Protein AF-A0A838HS38-F1 (afdb_monomer)

Sequence (88 aa):
MVDIKKWTVDVTLEETEDWTVAMATLRMGDAECTARGEAHRSPADPNVPRIGEELAAARALGELSGKLVQEAAMILEDALGRHVELAR

Solvent-accessible surface area (backbone atoms only — not comparable to full-atom values): 5165 Å² total; per-residue (Å²): 138,86,87,87,84,87,76,58,68,51,75,49,78,50,77,59,96,52,37,17,38,15,42,28,36,37,52,61,85,94,44,74,50,74,21,67,15,65,24,72,62,56,92,90,53,80,92,53,67,68,59,28,48,55,46,2,42,50,40,2,47,54,46,35,54,52,50,52,52,51,52,53,28,52,57,50,20,68,75,66,77,47,91,64,89,73,87,132

Structure (mmCIF, N/CA/C/O backbone):
data_AF-A0A838HS38-F1
#
_entry.id   AF-A0A838HS38-F1
#
loop_
_atom_site.group_PDB
_atom_site.id
_atom_site.type_symbol
_atom_site.label_atom_id
_atom_site.label_alt_id
_atom_site.label_comp_id
_atom_site.label_asym_id
_atom_site.label_entity_id
_atom_site.label_seq_id
_atom_site.pdbx_PDB_ins_code
_atom_site.Cartn_x
_atom_site.Cartn_y
_atom_site.Cartn_z
_atom_site.occupancy
_atom_site.B_iso_or_equiv
_atom_site.auth_seq_id
_atom_site.auth_comp_id
_atom_site.auth_asym_id
_atom_site.auth_atom_id
_atom_site.pdbx_PDB_model_num
ATOM 1 N N . MET A 1 1 ? -23.553 18.967 13.444 1.00 77.06 1 MET A N 1
ATOM 2 C CA . MET A 1 1 ? -22.214 19.393 12.979 1.00 77.06 1 MET A CA 1
ATOM 3 C C . MET A 1 1 ? -21.580 18.221 12.260 1.00 77.06 1 MET A C 1
ATOM 5 O O . MET A 1 1 ? -21.751 17.105 12.729 1.00 77.06 1 MET A O 1
ATOM 9 N N . VAL A 1 2 ? -20.919 18.462 11.130 1.00 90.56 2 VAL A N 1
ATOM 10 C CA . VAL A 1 2 ? -20.145 17.446 10.401 1.00 90.56 2 VAL A CA 1
ATOM 11 C C . VAL A 1 2 ? -18.676 17.690 10.724 1.00 90.56 2 VAL A C 1
ATOM 13 O O . VAL A 1 2 ? -18.219 18.823 10.594 1.00 90.56 2 VAL A O 1
ATOM 16 N N . ASP A 1 3 ? -17.971 16.656 11.175 1.00 93.69 3 ASP A N 1
ATOM 17 C CA . ASP A 1 3 ? -16.515 16.673 11.334 1.00 93.69 3 ASP A CA 1
ATOM 18 C C . ASP A 1 3 ? -15.874 16.130 10.051 1.00 93.69 3 ASP A C 1
ATOM 20 O O . ASP A 1 3 ? -16.286 15.080 9.554 1.00 93.69 3 ASP A O 1
ATOM 24 N N . ILE A 1 4 ? -14.908 16.857 9.486 1.00 92.88 4 ILE A N 1
ATOM 25 C CA . ILE A 1 4 ? -14.207 16.455 8.260 1.00 92.88 4 ILE A CA 1
ATOM 26 C C . ILE A 1 4 ? -12.802 16.015 8.645 1.00 92.88 4 ILE A C 1
ATOM 28 O O . ILE A 1 4 ? -11.987 16.822 9.088 1.00 92.88 4 ILE A O 1
ATOM 32 N N . LYS A 1 5 ? -12.495 14.741 8.394 1.00 91.56 5 LYS A N 1
ATOM 33 C CA . LYS A 1 5 ? -11.144 14.192 8.526 1.00 91.56 5 LYS A CA 1
ATOM 34 C C . LYS A 1 5 ? -10.528 14.008 7.148 1.00 91.56 5 LYS A C 1
ATOM 36 O O . LYS A 1 5 ? -11.177 13.505 6.234 1.00 91.56 5 LYS A O 1
ATOM 41 N N . LYS A 1 6 ? -9.267 14.415 7.008 1.00 91.50 6 LYS A N 1
ATOM 42 C CA . LYS A 1 6 ? -8.471 14.212 5.797 1.00 91.50 6 LYS 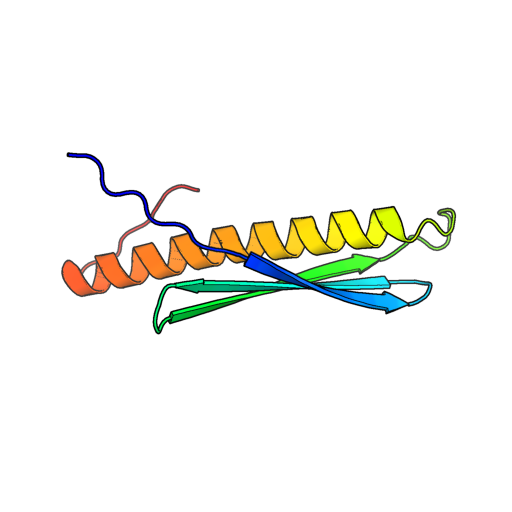A CA 1
ATOM 43 C C . LYS A 1 6 ? -7.363 13.214 6.094 1.00 91.50 6 LYS A C 1
ATOM 45 O O . LYS A 1 6 ? -6.587 13.437 7.019 1.00 91.50 6 LYS A O 1
ATOM 50 N N . TRP A 1 7 ? -7.262 12.181 5.269 1.00 93.12 7 TRP A N 1
ATOM 51 C CA . TRP A 1 7 ? -6.108 11.289 5.220 1.00 93.12 7 TRP A CA 1
ATOM 52 C C . TRP A 1 7 ? -5.437 11.376 3.849 1.00 93.12 7 TRP A C 1
ATOM 54 O O . TRP A 1 7 ? -6.078 11.746 2.863 1.00 93.12 7 TRP A O 1
ATOM 64 N N . THR A 1 8 ? -4.147 11.054 3.802 1.00 94.56 8 THR A N 1
ATOM 65 C CA . THR A 1 8 ? -3.338 11.057 2.579 1.00 94.56 8 THR A CA 1
ATOM 66 C C . THR A 1 8 ? -2.681 9.693 2.429 1.00 94.56 8 THR A C 1
ATOM 68 O O . THR A 1 8 ? -2.163 9.153 3.407 1.00 94.56 8 THR A O 1
ATOM 71 N N . VAL A 1 9 ? -2.701 9.159 1.209 1.00 97.75 9 VAL A N 1
ATOM 72 C CA . VAL A 1 9 ? -1.892 8.000 0.828 1.00 97.75 9 VAL A CA 1
ATOM 73 C C . VAL A 1 9 ? -0.666 8.514 0.086 1.00 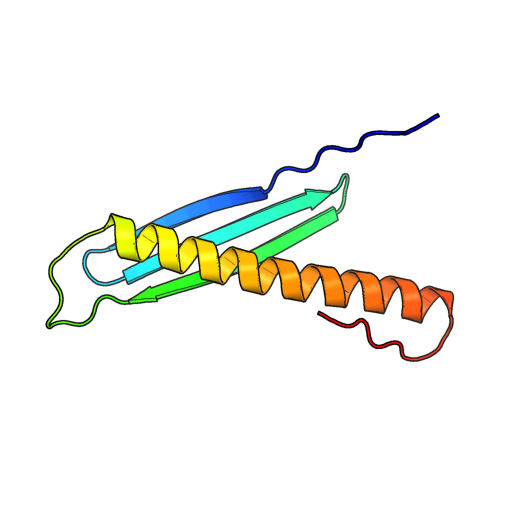97.75 9 VAL A C 1
ATOM 75 O O . VAL A 1 9 ? -0.812 9.172 -0.944 1.00 97.75 9 VAL A O 1
ATOM 78 N N . ASP A 1 10 ? 0.520 8.216 0.602 1.00 98.06 10 ASP A N 1
ATOM 79 C CA . ASP A 1 10 ? 1.777 8.422 -0.111 1.00 98.06 10 ASP A CA 1
ATOM 80 C C . ASP A 1 10 ? 2.025 7.213 -1.018 1.00 98.06 10 ASP A C 1
ATOM 82 O O . ASP A 1 10 ? 1.968 6.075 -0.553 1.00 98.06 10 ASP A O 1
ATOM 86 N N . VAL A 1 11 ? 2.288 7.448 -2.306 1.00 98.25 11 VAL A N 1
ATOM 87 C CA . VAL A 1 11 ? 2.648 6.387 -3.258 1.00 98.25 11 VAL A CA 1
ATOM 88 C C . VAL A 1 11 ? 4.070 6.619 -3.747 1.00 98.25 11 VAL A C 1
ATOM 90 O O . VAL A 1 11 ? 4.346 7.638 -4.378 1.00 98.25 11 VAL A O 1
ATOM 93 N N . THR A 1 12 ? 4.969 5.680 -3.462 1.00 98.25 12 THR A N 1
ATOM 94 C CA . THR A 1 12 ? 6.333 5.671 -4.005 1.00 98.25 12 THR A CA 1
ATOM 95 C C . THR A 1 12 ? 6.451 4.626 -5.104 1.00 98.25 12 THR A C 1
ATOM 97 O O . THR A 1 12 ? 5.785 3.592 -5.054 1.00 98.25 12 THR A O 1
ATOM 100 N N . LEU A 1 13 ? 7.283 4.911 -6.104 1.00 97.75 13 LEU A N 1
ATOM 101 C CA . LEU A 1 13 ? 7.500 4.053 -7.264 1.00 97.75 13 LEU A CA 1
ATOM 102 C C . LEU A 1 13 ? 8.985 3.705 -7.379 1.00 97.75 13 LEU A C 1
ATOM 104 O O . LEU A 1 13 ? 9.844 4.577 -7.251 1.00 97.75 13 LEU A O 1
ATOM 108 N N . GLU A 1 14 ? 9.262 2.433 -7.633 1.00 97.06 14 GLU A N 1
ATOM 109 C CA . GLU A 1 14 ? 10.563 1.911 -8.039 1.00 97.06 14 GLU A CA 1
ATOM 110 C C . GLU A 1 14 ? 10.393 1.290 -9.427 1.00 97.06 14 GLU A C 1
ATOM 112 O O . GLU A 1 14 ? 9.545 0.417 -9.614 1.00 97.06 14 GLU A O 1
ATOM 117 N N . GLU A 1 15 ? 11.153 1.765 -10.411 1.00 93.00 15 GLU A N 1
ATOM 118 C CA . GLU A 1 15 ? 10.986 1.376 -11.812 1.00 93.00 15 GLU A CA 1
ATOM 119 C C . GLU A 1 15 ? 12.299 0.889 -12.432 1.00 93.00 15 GLU A C 1
ATOM 121 O O . GLU A 1 15 ? 13.382 1.419 -12.174 1.00 93.00 15 GLU A O 1
ATOM 126 N N . THR A 1 16 ? 12.165 -0.110 -13.303 1.00 89.62 16 THR A N 1
ATOM 127 C CA . THR A 1 16 ? 13.170 -0.544 -14.274 1.00 89.62 16 THR A CA 1
ATOM 128 C C . THR A 1 16 ? 12.544 -0.596 -15.671 1.00 89.62 16 THR A C 1
ATOM 130 O O . THR A 1 16 ? 11.353 -0.354 -15.835 1.00 89.62 16 THR A O 1
ATOM 133 N N . GLU A 1 17 ? 13.313 -0.974 -16.695 1.00 84.69 17 GLU A N 1
ATOM 134 C CA . GLU A 1 17 ? 12.760 -1.126 -18.047 1.00 84.69 17 GLU A CA 1
ATOM 135 C C . GLU A 1 17 ? 11.667 -2.204 -18.155 1.00 84.69 17 GLU A C 1
ATOM 137 O O . GLU A 1 17 ? 10.838 -2.117 -19.056 1.00 84.69 17 GLU A O 1
ATOM 142 N N . ASP A 1 18 ? 11.651 -3.209 -17.275 1.00 89.50 18 ASP A N 1
ATOM 143 C CA . ASP A 1 18 ? 10.752 -4.366 -17.395 1.00 89.50 18 ASP A CA 1
ATOM 144 C C . ASP A 1 18 ? 9.636 -4.392 -16.348 1.00 89.50 18 ASP A C 1
ATOM 146 O O . ASP A 1 18 ? 8.610 -5.048 -16.552 1.00 89.50 18 ASP A O 1
ATOM 150 N N . TRP A 1 19 ? 9.812 -3.687 -15.232 1.00 94.81 19 TRP A N 1
ATOM 151 C CA . TRP A 1 19 ? 8.857 -3.718 -14.132 1.00 94.81 19 TRP A CA 1
ATOM 152 C C . TRP A 1 19 ? 8.795 -2.412 -13.350 1.00 94.81 19 TRP A C 1
ATOM 154 O O . TRP A 1 19 ? 9.767 -1.665 -13.252 1.00 94.81 19 TRP A O 1
ATOM 164 N N . THR A 1 20 ? 7.644 -2.205 -12.717 1.00 97.44 20 THR A N 1
ATOM 165 C CA . THR A 1 20 ? 7.386 -1.119 -11.773 1.00 97.44 20 THR A CA 1
ATOM 166 C C . THR 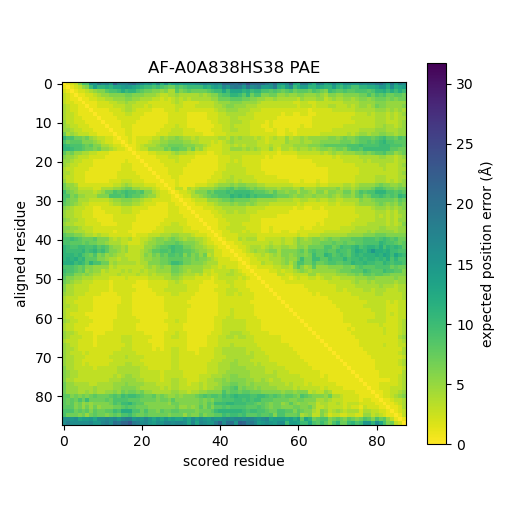A 1 20 ? 6.808 -1.693 -10.485 1.00 97.44 20 THR A C 1
ATOM 168 O O . THR A 1 20 ? 5.867 -2.488 -10.519 1.00 97.44 20 THR A O 1
ATOM 171 N N . VAL A 1 21 ? 7.339 -1.278 -9.339 1.00 98.31 21 VAL A N 1
ATOM 172 C CA . VAL A 1 21 ? 6.803 -1.565 -8.006 1.00 98.31 21 VAL A CA 1
ATOM 173 C C . VAL A 1 21 ? 6.284 -0.267 -7.404 1.00 98.31 21 VAL A C 1
ATOM 175 O O . VAL A 1 21 ? 6.966 0.751 -7.433 1.00 98.31 21 VAL A O 1
ATOM 178 N N . ALA A 1 22 ? 5.085 -0.311 -6.833 1.00 98.62 22 ALA A N 1
ATOM 179 C CA . ALA A 1 22 ? 4.494 0.785 -6.085 1.00 98.62 22 ALA A CA 1
ATOM 180 C C . ALA A 1 22 ? 4.311 0.399 -4.615 1.00 98.62 22 ALA A C 1
ATOM 182 O O . ALA A 1 22 ? 3.852 -0.707 -4.313 1.00 98.62 22 ALA A O 1
ATOM 183 N N . MET A 1 23 ? 4.613 1.324 -3.708 1.00 98.69 23 MET A N 1
ATOM 184 C CA . MET A 1 23 ? 4.280 1.219 -2.289 1.00 98.69 23 MET A CA 1
ATOM 185 C C . MET A 1 23 ? 3.275 2.310 -1.931 1.00 98.69 23 MET A C 1
ATOM 187 O O . MET A 1 23 ? 3.576 3.487 -2.094 1.00 98.69 23 MET A O 1
ATOM 191 N N . ALA A 1 24 ? 2.089 1.925 -1.466 1.00 98.69 24 ALA A N 1
ATOM 192 C CA . ALA A 1 24 ? 1.041 2.831 -1.015 1.00 98.69 24 ALA A CA 1
ATOM 193 C C . ALA A 1 24 ? 0.969 2.811 0.515 1.00 98.69 24 ALA A C 1
ATOM 195 O O . ALA A 1 24 ? 0.661 1.773 1.100 1.00 98.69 24 ALA A O 1
ATOM 196 N N . THR A 1 25 ? 1.224 3.952 1.148 1.00 98.25 25 THR A N 1
ATOM 197 C CA . THR A 1 25 ? 1.263 4.112 2.606 1.00 98.25 25 THR A CA 1
ATOM 198 C C . THR A 1 25 ? 0.227 5.135 3.055 1.00 98.25 25 THR A C 1
ATOM 200 O O . THR A 1 25 ? 0.307 6.312 2.710 1.00 98.25 25 THR A O 1
ATOM 203 N N . LEU A 1 26 ? -0.751 4.695 3.843 1.00 97.94 26 LEU A N 1
ATOM 204 C CA . LEU A 1 26 ? -1.750 5.538 4.493 1.00 97.94 26 LEU A CA 1
ATOM 205 C C . LEU A 1 26 ? -1.357 5.781 5.950 1.00 97.94 26 LEU A C 1
ATOM 207 O O . LEU A 1 26 ? -1.177 4.828 6.706 1.00 97.94 26 LEU A O 1
ATOM 211 N N . ARG A 1 27 ? -1.316 7.050 6.365 1.00 94.00 27 ARG A N 1
ATOM 212 C CA . ARG A 1 27 ? -1.132 7.435 7.774 1.00 94.00 27 ARG A CA 1
ATOM 213 C C . ARG A 1 27 ? -2.444 7.930 8.382 1.00 94.00 27 ARG A C 1
ATOM 215 O O . ARG A 1 27 ? -3.078 8.838 7.843 1.00 94.00 27 ARG A O 1
ATOM 222 N N . MET A 1 28 ? -2.834 7.345 9.514 1.00 90.50 28 MET A N 1
ATOM 223 C CA . MET A 1 28 ? -4.075 7.604 10.253 1.00 90.50 28 MET A CA 1
ATOM 224 C C . MET A 1 28 ? -3.754 7.939 11.718 1.00 90.50 28 MET A C 1
ATOM 226 O O . MET A 1 28 ? -3.966 7.132 12.621 1.00 90.50 28 MET A O 1
ATOM 230 N N . GLY A 1 29 ? -3.223 9.138 11.970 1.00 86.31 29 GLY A N 1
ATOM 231 C CA . GLY A 1 29 ? -2.720 9.492 13.303 1.00 86.31 29 GLY A CA 1
ATOM 232 C C . GLY A 1 29 ? -1.478 8.667 13.641 1.00 86.31 29 GLY A C 1
ATOM 233 O O . GLY A 1 29 ? -0.502 8.734 12.900 1.00 86.31 29 GLY A O 1
ATOM 234 N N . ASP A 1 30 ? -1.543 7.877 14.716 1.00 86.06 30 ASP A N 1
ATOM 235 C CA . ASP A 1 30 ? -0.450 6.992 15.155 1.00 86.06 30 ASP A CA 1
ATOM 236 C C . ASP A 1 30 ? -0.441 5.626 14.440 1.00 86.06 30 ASP A C 1
ATOM 238 O O . ASP A 1 30 ? 0.469 4.825 14.647 1.00 86.06 30 ASP A O 1
ATOM 242 N N . ALA A 1 31 ? -1.446 5.344 13.603 1.00 87.81 31 ALA A N 1
ATOM 243 C CA . ALA A 1 31 ? -1.510 4.129 12.798 1.00 87.81 31 ALA A CA 1
ATOM 244 C C . ALA A 1 31 ? -0.978 4.366 11.375 1.00 87.81 31 ALA A C 1
ATOM 246 O O . ALA A 1 31 ? -1.207 5.418 10.771 1.00 87.81 31 ALA A O 1
ATOM 247 N N . GLU A 1 32 ? -0.318 3.355 10.813 1.00 93.31 32 GLU A N 1
ATOM 248 C CA . GLU A 1 32 ? 0.146 3.333 9.425 1.00 93.31 32 GLU A CA 1
ATOM 249 C C . GLU A 1 32 ? -0.255 2.007 8.772 1.00 93.31 32 GLU A C 1
ATOM 251 O O . GLU A 1 32 ? -0.040 0.941 9.347 1.00 93.31 32 GLU A O 1
ATOM 256 N N . CYS A 1 33 ? -0.813 2.073 7.563 1.00 96.56 33 CYS A N 1
ATOM 257 C CA . CYS A 1 33 ? -1.115 0.900 6.751 1.00 96.56 33 CYS A CA 1
ATOM 258 C C . CYS A 1 33 ? -0.403 1.023 5.405 1.00 96.56 33 CYS A C 1
ATOM 260 O O . CYS A 1 33 ? -0.540 2.031 4.710 1.00 96.56 33 CYS A O 1
ATOM 262 N N . THR A 1 34 ? 0.357 -0.007 5.036 1.00 97.75 34 THR A N 1
ATOM 263 C CA . THR A 1 34 ? 1.186 -0.008 3.827 1.00 97.75 34 THR A CA 1
ATOM 264 C C . THR A 1 34 ? 0.892 -1.229 2.960 1.00 97.75 34 THR A C 1
ATOM 266 O O . THR A 1 34 ? 0.746 -2.351 3.458 1.00 97.75 34 THR A O 1
ATOM 269 N N . ALA A 1 35 ? 0.826 -1.031 1.646 1.00 98.56 35 ALA A N 1
ATOM 270 C CA . ALA A 1 35 ? 0.575 -2.077 0.663 1.00 98.56 35 ALA A CA 1
ATOM 271 C C . ALA A 1 35 ? 1.466 -1.936 -0.574 1.00 98.56 35 ALA A C 1
ATOM 273 O O . ALA A 1 35 ? 1.810 -0.832 -0.985 1.00 98.56 35 ALA A O 1
ATOM 274 N N . ARG A 1 36 ? 1.804 -3.076 -1.183 1.00 98.50 36 ARG A N 1
ATOM 275 C CA . ARG A 1 36 ? 2.666 -3.164 -2.365 1.00 98.50 36 ARG A CA 1
ATOM 276 C C . ARG A 1 36 ? 1.850 -3.564 -3.589 1.00 98.50 36 ARG A C 1
ATOM 278 O O . ARG A 1 36 ? 0.995 -4.440 -3.503 1.00 98.50 36 ARG A O 1
ATOM 285 N N . GLY A 1 37 ? 2.164 -2.968 -4.730 1.00 98.38 37 GLY A N 1
ATOM 286 C CA . GLY A 1 37 ? 1.681 -3.366 -6.047 1.0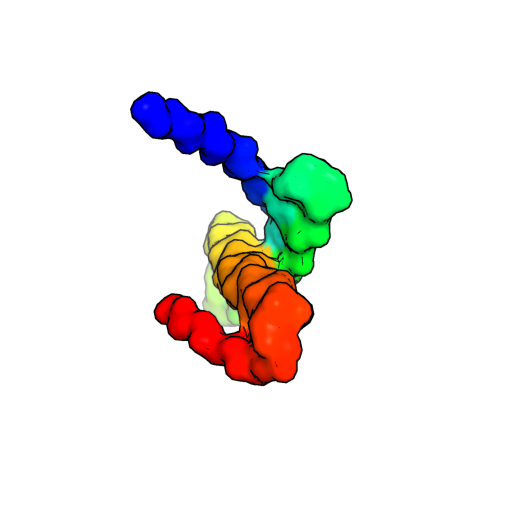0 98.38 37 GLY A CA 1
ATOM 287 C C . GLY A 1 37 ? 2.841 -3.476 -7.025 1.00 98.38 37 GLY A C 1
ATOM 288 O O . GLY A 1 37 ? 3.873 -2.839 -6.846 1.00 98.38 37 GLY A O 1
ATOM 289 N N . GLU A 1 38 ? 2.690 -4.307 -8.047 1.00 98.00 38 GLU A N 1
ATOM 290 C CA . GLU A 1 38 ? 3.749 -4.562 -9.023 1.00 98.00 38 GLU A CA 1
ATOM 291 C C . GLU A 1 38 ? 3.144 -4.717 -10.411 1.00 98.00 38 GLU A C 1
ATOM 293 O O . GLU A 1 38 ? 2.055 -5.278 -10.551 1.00 98.00 38 GLU A O 1
ATOM 298 N N . ALA A 1 39 ? 3.832 -4.220 -11.431 1.00 97.06 39 ALA A N 1
ATOM 299 C CA . ALA A 1 39 ? 3.474 -4.344 -12.833 1.00 97.06 39 ALA A CA 1
ATOM 300 C C . ALA A 1 39 ? 4.698 -4.793 -13.633 1.00 97.06 39 ALA A C 1
ATOM 302 O O . ALA A 1 39 ? 5.794 -4.288 -13.423 1.00 97.06 39 ALA A O 1
ATOM 303 N N . HIS A 1 40 ? 4.490 -5.743 -14.543 1.00 94.69 40 HIS A N 1
ATOM 304 C CA . HIS A 1 40 ? 5.510 -6.245 -15.462 1.00 94.69 40 HIS A CA 1
ATOM 305 C C . HIS A 1 40 ? 5.076 -5.932 -16.881 1.00 94.69 40 HIS A C 1
ATOM 307 O O . HIS A 1 40 ? 3.922 -6.189 -17.242 1.00 94.69 40 HIS A O 1
ATOM 313 N N . ARG A 1 41 ? 5.998 -5.406 -17.679 1.00 92.12 41 ARG A N 1
ATOM 314 C CA . ARG A 1 41 ? 5.804 -5.217 -19.112 1.00 92.12 41 ARG A CA 1
ATOM 315 C C . ARG A 1 41 ? 5.954 -6.567 -19.814 1.00 92.12 41 ARG A C 1
ATOM 317 O O . ARG A 1 41 ? 6.907 -7.301 -19.558 1.00 92.12 41 ARG A O 1
ATOM 324 N N . SER A 1 42 ? 5.046 -6.900 -20.731 1.00 86.38 42 SER A N 1
ATOM 325 C CA . SER A 1 42 ? 5.271 -8.045 -21.618 1.00 86.38 42 SER A CA 1
ATOM 326 C C . SER A 1 42 ? 6.453 -7.748 -22.548 1.00 86.38 42 SER A C 1
ATOM 328 O O . SER A 1 42 ? 6.529 -6.640 -23.076 1.00 86.38 42 SER A O 1
ATOM 330 N N . PRO A 1 43 ? 7.339 -8.712 -22.853 1.00 86.00 43 PRO A N 1
ATOM 331 C CA . PRO A 1 43 ? 8.428 -8.492 -23.809 1.00 86.00 43 PRO A CA 1
ATOM 332 C C . PRO A 1 43 ? 7.966 -8.060 -25.211 1.00 86.00 43 PRO A C 1
ATOM 334 O O . PRO A 1 43 ? 8.754 -7.510 -25.975 1.00 86.00 43 PRO A O 1
ATOM 337 N N . ALA A 1 44 ? 6.706 -8.337 -25.566 1.00 91.50 44 ALA A N 1
ATOM 338 C CA . ALA A 1 44 ? 6.107 -7.940 -26.840 1.00 91.50 44 ALA A CA 1
ATOM 339 C C . ALA A 1 44 ? 5.501 -6.521 -26.828 1.00 91.50 44 ALA A C 1
ATOM 341 O O . ALA A 1 44 ? 5.154 -6.008 -27.892 1.00 91.50 44 ALA A O 1
ATOM 342 N N . ASP A 1 45 ? 5.358 -5.902 -25.653 1.00 88.69 45 ASP A N 1
ATOM 343 C CA . ASP A 1 45 ? 4.730 -4.591 -25.503 1.00 88.69 45 ASP A CA 1
ATOM 344 C C . ASP A 1 45 ? 5.755 -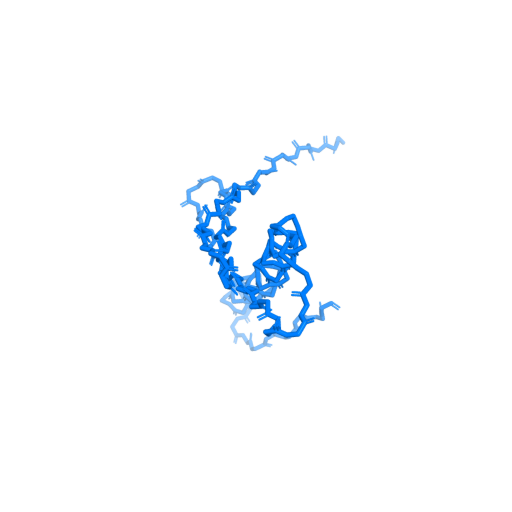3.459 -25.684 1.00 88.69 45 ASP A C 1
ATOM 346 O O . ASP A 1 45 ? 6.931 -3.609 -25.336 1.00 88.69 45 ASP A O 1
ATOM 350 N N . PRO A 1 46 ? 5.334 -2.289 -26.197 1.00 86.62 46 PRO A N 1
ATOM 351 C CA . PRO A 1 46 ? 6.203 -1.122 -26.249 1.00 86.62 46 PRO A CA 1
ATOM 352 C C . PRO A 1 46 ? 6.618 -0.672 -24.841 1.00 86.62 46 PRO A C 1
ATOM 354 O O . PRO A 1 46 ? 5.851 -0.772 -23.882 1.00 86.62 46 PRO A O 1
ATOM 357 N N . ASN A 1 47 ? 7.824 -0.107 -24.729 1.00 86.12 47 ASN A N 1
ATOM 358 C CA . ASN A 1 47 ? 8.297 0.485 -23.481 1.00 86.12 47 ASN A CA 1
ATOM 359 C C . ASN A 1 47 ? 7.548 1.795 -23.182 1.00 86.12 47 ASN A C 1
ATOM 361 O O . ASN A 1 47 ? 7.932 2.860 -23.667 1.00 86.12 47 ASN A O 1
ATOM 365 N N . VAL A 1 48 ? 6.462 1.705 -22.410 1.00 89.00 48 VAL A N 1
ATOM 366 C CA . VAL A 1 48 ? 5.665 2.853 -21.956 1.00 89.00 48 VAL A CA 1
ATOM 367 C C . VAL A 1 48 ? 5.632 2.868 -20.419 1.00 89.00 48 VAL A C 1
ATOM 369 O O . VAL A 1 48 ? 4.685 2.330 -19.838 1.00 89.00 48 VAL A O 1
ATOM 372 N N . PRO A 1 49 ? 6.630 3.502 -19.768 1.00 85.19 49 PRO A N 1
ATOM 373 C CA . PRO A 1 49 ? 6.775 3.598 -18.306 1.00 85.19 49 PRO A CA 1
ATOM 374 C C . PRO A 1 49 ? 5.472 3.856 -17.547 1.00 85.19 49 PRO A C 1
ATOM 376 O O . PRO A 1 49 ? 5.055 3.089 -16.681 1.00 85.19 49 PRO A O 1
ATOM 379 N N . ARG A 1 50 ? 4.733 4.877 -17.993 1.00 90.81 50 ARG A N 1
ATOM 380 C CA . ARG A 1 50 ? 3.495 5.343 -17.363 1.00 90.81 50 ARG A CA 1
ATOM 381 C C . ARG A 1 50 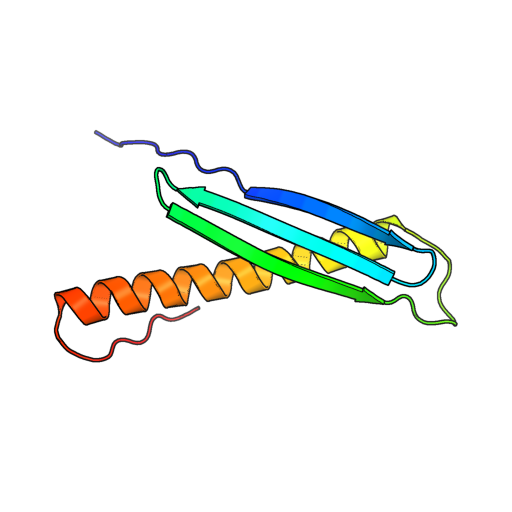? 2.431 4.252 -17.165 1.00 90.81 50 ARG A C 1
ATOM 383 O O . ARG A 1 50 ? 1.665 4.320 -16.210 1.00 90.81 50 ARG A O 1
ATOM 390 N N . ILE A 1 51 ? 2.369 3.242 -18.039 1.00 92.38 51 ILE A N 1
ATOM 391 C CA . ILE A 1 51 ? 1.415 2.130 -17.883 1.00 92.38 51 ILE A CA 1
ATOM 392 C C . ILE A 1 51 ? 1.794 1.263 -16.675 1.00 92.38 51 ILE A C 1
ATOM 394 O O . ILE A 1 51 ? 0.918 0.871 -15.902 1.00 92.38 51 ILE A O 1
ATOM 398 N N . GLY A 1 52 ? 3.088 0.976 -16.504 1.00 94.88 52 GLY A N 1
ATOM 399 C CA . GLY A 1 52 ? 3.610 0.230 -15.361 1.00 94.88 52 GLY A CA 1
ATOM 400 C C . GLY A 1 52 ? 3.368 0.972 -14.049 1.00 94.88 52 GLY A C 1
ATOM 401 O O . GLY A 1 52 ? 2.853 0.378 -13.103 1.00 94.88 52 GLY A O 1
ATOM 402 N N . GLU A 1 53 ? 3.634 2.279 -14.028 1.00 95.56 53 GLU A N 1
ATOM 403 C CA . GLU A 1 53 ? 3.385 3.164 -12.882 1.00 95.56 53 GLU A CA 1
ATOM 404 C C . GLU A 1 53 ? 1.916 3.153 -12.444 1.00 95.56 53 GLU A C 1
ATOM 406 O O . GLU A 1 53 ? 1.608 2.833 -11.292 1.00 95.56 53 GLU A O 1
ATOM 411 N N . GLU A 1 54 ? 0.997 3.464 -13.364 1.00 97.31 54 GLU A N 1
ATOM 412 C CA . GLU A 1 54 ? -0.437 3.546 -13.073 1.00 97.31 54 GLU A CA 1
ATOM 413 C C . GLU A 1 54 ? -0.985 2.186 -12.613 1.00 97.31 54 GLU A C 1
ATOM 415 O O . GLU A 1 54 ? -1.756 2.115 -11.651 1.00 97.31 54 GLU A O 1
ATOM 420 N N . LEU A 1 55 ? -0.552 1.089 -13.246 1.00 97.19 55 LEU A N 1
ATOM 421 C CA . LEU A 1 55 ? -1.003 -0.255 -12.896 1.00 97.19 55 LEU A CA 1
ATOM 422 C C . LEU A 1 55 ? -0.431 -0.739 -11.557 1.00 97.19 55 LEU A C 1
ATOM 424 O O . LEU A 1 55 ? -1.169 -1.322 -10.757 1.00 97.19 55 LEU A O 1
ATOM 428 N N . ALA A 1 56 ? 0.857 -0.507 -11.292 1.00 98.25 56 ALA A N 1
ATOM 429 C CA . ALA A 1 56 ? 1.480 -0.852 -10.018 1.00 98.25 56 ALA A CA 1
ATOM 430 C C . ALA A 1 56 ? 0.829 -0.063 -8.873 1.00 98.25 56 ALA A C 1
ATOM 432 O O . ALA A 1 56 ? 0.452 -0.659 -7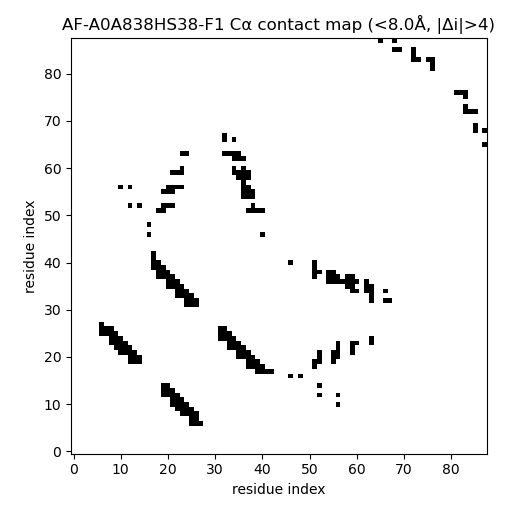.861 1.00 98.25 56 ALA A O 1
ATOM 433 N N . ALA A 1 57 ? 0.601 1.243 -9.059 1.00 98.38 57 ALA A N 1
ATOM 434 C CA . ALA A 1 57 ? -0.096 2.087 -8.092 1.00 98.38 57 ALA A CA 1
ATOM 435 C C . ALA A 1 57 ? -1.538 1.612 -7.853 1.00 98.38 57 ALA A C 1
ATOM 437 O O . ALA A 1 57 ? -1.948 1.457 -6.703 1.00 98.38 57 ALA A O 1
ATOM 438 N N . ALA A 1 58 ? -2.296 1.303 -8.910 1.00 98.44 58 ALA A N 1
ATOM 439 C CA . ALA A 1 58 ? -3.656 0.780 -8.782 1.00 98.44 58 ALA A CA 1
ATOM 440 C C . ALA A 1 58 ? -3.699 -0.538 -7.993 1.00 98.44 58 ALA A C 1
ATOM 442 O O . ALA A 1 58 ? -4.566 -0.724 -7.138 1.00 98.44 58 ALA A O 1
ATOM 443 N N . ARG A 1 59 ? -2.741 -1.441 -8.236 1.00 98.56 59 ARG A N 1
ATOM 444 C CA . ARG A 1 59 ? -2.610 -2.702 -7.490 1.00 98.56 59 ARG A CA 1
ATOM 445 C C . ARG A 1 59 ? -2.272 -2.456 -6.019 1.00 98.56 59 ARG A C 1
ATOM 447 O O . ARG A 1 59 ? -2.918 -3.049 -5.159 1.00 98.56 59 ARG A O 1
ATOM 454 N N . ALA A 1 60 ? -1.340 -1.548 -5.726 1.00 98.75 60 ALA A N 1
ATOM 455 C CA . ALA A 1 60 ? -0.986 -1.183 -4.355 1.00 98.75 60 ALA A CA 1
ATOM 456 C C . ALA A 1 60 ? -2.185 -0.586 -3.600 1.00 98.75 60 ALA A C 1
ATOM 458 O O . ALA A 1 60 ? -2.459 -0.971 -2.467 1.00 98.75 60 ALA A O 1
ATOM 459 N N . LEU A 1 61 ? -2.949 0.302 -4.243 1.00 98.50 61 LEU A N 1
ATOM 460 C CA . LEU A 1 61 ? -4.155 0.903 -3.667 1.00 98.50 61 LEU A CA 1
ATOM 461 C C . LEU A 1 61 ? -5.291 -0.114 -3.485 1.00 98.50 61 LEU A C 1
ATOM 463 O O . LEU A 1 61 ? -6.016 -0.059 -2.493 1.00 98.50 61 LEU A O 1
ATOM 467 N N . GLY A 1 62 ? -5.444 -1.060 -4.415 1.00 98.25 62 GLY A N 1
ATOM 468 C CA . GLY A 1 62 ? -6.416 -2.146 -4.305 1.00 98.25 62 GLY A CA 1
ATOM 469 C C . GLY A 1 62 ? -6.118 -3.083 -3.133 1.00 98.25 62 GLY A C 1
ATOM 470 O O . GLY A 1 62 ? -7.040 -3.483 -2.421 1.00 98.25 62 GLY A O 1
ATOM 471 N N . GLU A 1 63 ? -4.842 -3.392 -2.910 1.00 98.38 63 GLU A N 1
ATOM 472 C CA . GLU A 1 63 ? -4.377 -4.151 -1.747 1.00 98.38 63 GLU A CA 1
ATOM 473 C C . GLU A 1 63 ? -4.555 -3.348 -0.449 1.00 98.38 63 GLU A C 1
ATOM 475 O O . GLU A 1 63 ? -5.105 -3.866 0.520 1.00 98.38 63 GLU A O 1
ATOM 480 N N . LEU A 1 64 ? -4.189 -2.059 -0.443 1.00 98.12 64 LEU A N 1
ATOM 481 C CA . LEU A 1 64 ? -4.395 -1.162 0.700 1.00 98.12 64 LEU A CA 1
ATOM 482 C C . LEU A 1 64 ? -5.870 -1.102 1.110 1.00 98.12 64 LEU A C 1
ATOM 484 O O . LEU A 1 64 ? -6.192 -1.216 2.288 1.00 98.12 64 LEU A O 1
ATOM 488 N N . SER A 1 65 ? -6.776 -0.985 0.137 1.00 96.94 65 SER A N 1
ATOM 489 C CA . SER A 1 65 ? -8.220 -1.044 0.374 1.00 96.94 65 SER A CA 1
ATOM 490 C C . SER A 1 65 ? -8.631 -2.347 1.066 1.00 96.94 65 SER A C 1
ATOM 492 O O . SER A 1 65 ? -9.389 -2.299 2.033 1.00 96.94 65 SER A O 1
ATOM 494 N N . GLY A 1 66 ? -8.110 -3.494 0.619 1.00 96.38 66 GLY A N 1
ATOM 495 C CA . GLY A 1 66 ? -8.367 -4.787 1.257 1.00 96.38 66 GLY A CA 1
ATOM 496 C C . GLY A 1 66 ? -7.865 -4.841 2.702 1.00 96.38 66 GLY A C 1
ATOM 497 O O . GLY A 1 66 ? -8.601 -5.275 3.588 1.00 96.38 66 GLY A O 1
ATOM 498 N N . LYS A 1 67 ? -6.653 -4.336 2.957 1.00 95.94 67 LYS A N 1
ATOM 499 C CA . LYS A 1 67 ? -6.076 -4.272 4.308 1.00 95.94 67 LYS A CA 1
ATOM 500 C C . LYS A 1 67 ? -6.895 -3.407 5.257 1.00 95.94 67 LYS A C 1
ATOM 502 O O . LYS A 1 67 ? -7.141 -3.827 6.379 1.00 95.94 67 LYS A O 1
ATOM 507 N N . LEU A 1 68 ? -7.387 -2.255 4.806 1.00 95.44 68 LEU A N 1
ATOM 508 C CA . LEU A 1 68 ? -8.220 -1.385 5.643 1.00 95.44 68 LEU A CA 1
ATOM 509 C C . LEU A 1 68 ? -9.541 -2.046 6.042 1.00 95.44 68 LEU A C 1
ATOM 511 O O . LEU A 1 68 ? -9.990 -1.883 7.175 1.00 95.44 68 LEU A O 1
ATOM 515 N N . VAL A 1 69 ? -10.149 -2.821 5.140 1.00 95.38 69 VAL A N 1
ATOM 516 C CA . VAL A 1 69 ? -11.346 -3.609 5.469 1.00 95.38 69 VAL A CA 1
ATOM 517 C C . VAL A 1 69 ? -11.016 -4.676 6.516 1.00 95.38 69 VAL A C 1
ATOM 519 O O . VAL A 1 69 ? -11.768 -4.837 7.475 1.00 95.38 69 VAL A O 1
ATOM 522 N N . GLN A 1 70 ? -9.880 -5.366 6.382 1.00 94.19 70 GLN A N 1
ATOM 523 C CA . GLN A 1 70 ? -9.438 -6.368 7.360 1.00 94.19 70 GLN A CA 1
ATOM 524 C C . GLN A 1 70 ? -9.124 -5.744 8.728 1.00 94.19 70 GLN A C 1
ATOM 526 O O . GLN A 1 70 ? -9.564 -6.266 9.746 1.00 94.19 70 GLN A O 1
ATOM 531 N N . GLU A 1 71 ? -8.422 -4.610 8.771 1.00 93.44 71 GLU A N 1
ATOM 532 C CA . GLU A 1 71 ? -8.140 -3.878 10.013 1.00 93.44 71 GLU A CA 1
ATOM 533 C C . GLU A 1 71 ? -9.427 -3.422 10.706 1.00 93.44 71 GLU A C 1
ATOM 535 O O . GLU A 1 71 ? -9.582 -3.612 11.912 1.00 93.44 71 GLU A O 1
ATOM 540 N N . ALA A 1 72 ? -10.389 -2.892 9.946 1.00 93.50 72 ALA A N 1
ATOM 541 C CA . ALA A 1 72 ? -11.691 -2.518 10.483 1.00 93.50 72 ALA A CA 1
ATOM 542 C C . ALA A 1 72 ? -12.461 -3.729 11.035 1.00 93.50 72 ALA A C 1
ATOM 544 O O . ALA A 1 72 ? -13.083 -3.621 12.095 1.00 93.50 72 ALA A O 1
ATOM 545 N N . ALA A 1 73 ? -12.404 -4.876 10.349 1.00 95.06 73 ALA A N 1
ATOM 546 C CA . ALA A 1 73 ? -13.004 -6.113 10.833 1.00 95.06 73 ALA A CA 1
ATOM 547 C C . ALA A 1 73 ? -12.355 -6.547 12.155 1.00 95.06 73 ALA A C 1
ATOM 549 O O . ALA A 1 73 ? -13.075 -6.728 13.128 1.00 95.06 73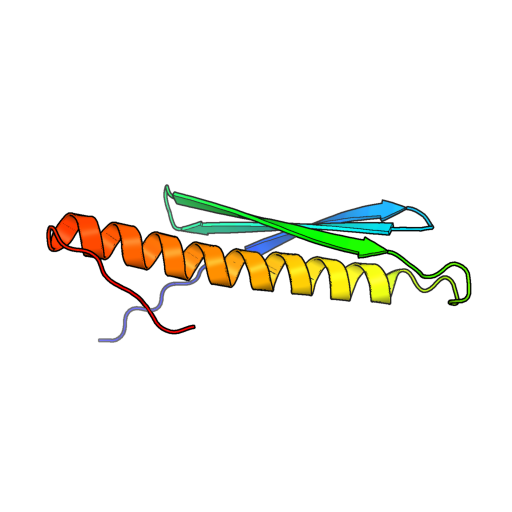 ALA A O 1
ATOM 550 N N . MET A 1 74 ? -11.020 -6.591 12.239 1.00 93.62 74 MET A N 1
ATOM 551 C CA . MET A 1 74 ? -10.300 -6.971 13.465 1.00 93.62 74 MET A CA 1
ATOM 552 C C . MET A 1 74 ? -10.645 -6.072 14.660 1.00 93.62 74 MET A C 1
ATOM 554 O O . MET A 1 74 ? -10.892 -6.571 15.756 1.00 93.62 74 MET A O 1
ATOM 558 N N . ILE A 1 75 ? -10.712 -4.751 14.459 1.00 94.25 75 ILE A N 1
ATOM 559 C CA . ILE A 1 75 ? -11.114 -3.801 15.512 1.00 94.25 75 ILE A CA 1
ATOM 560 C C . ILE A 1 75 ? -12.530 -4.113 16.012 1.00 94.25 75 ILE A C 1
ATOM 562 O O . ILE A 1 75 ? -12.813 -4.053 17.210 1.00 94.25 75 ILE A O 1
ATOM 566 N N . LEU A 1 76 ? -13.438 -4.439 15.093 1.00 95.75 76 LEU A N 1
ATOM 567 C CA . LEU A 1 76 ? -14.820 -4.745 15.433 1.00 95.75 76 LEU A CA 1
ATOM 568 C C . LEU A 1 76 ? -14.957 -6.114 16.115 1.00 95.75 76 LEU A C 1
ATOM 570 O O . LEU A 1 76 ? -15.758 -6.256 17.036 1.00 95.75 76 LEU A O 1
ATOM 574 N N . GLU A 1 77 ? -14.177 -7.106 15.695 1.00 97.12 77 GLU A N 1
ATOM 575 C CA . GLU A 1 77 ? -14.121 -8.424 16.326 1.00 97.12 77 GLU A CA 1
ATOM 576 C C . GLU A 1 77 ? -13.632 -8.341 17.771 1.00 97.12 77 GLU A C 1
ATOM 578 O O . GLU A 1 77 ? -14.263 -8.931 18.649 1.00 97.12 77 GLU A O 1
ATOM 583 N N . ASP A 1 78 ? -12.574 -7.566 18.032 1.00 96.44 78 ASP A N 1
ATOM 584 C CA . ASP A 1 78 ? -12.050 -7.328 19.383 1.00 96.44 78 ASP A CA 1
ATOM 585 C C . ASP A 1 78 ? -13.116 -6.692 20.289 1.00 96.44 78 ASP A C 1
ATOM 587 O O . ASP A 1 78 ? -13.378 -7.161 21.397 1.00 96.44 78 ASP A O 1
ATOM 591 N N . ALA A 1 79 ? -13.836 -5.692 19.771 1.00 96.38 79 ALA A N 1
ATOM 592 C CA . ALA A 1 79 ? -14.907 -5.026 20.506 1.00 96.38 79 ALA A CA 1
ATOM 593 C C . ALA A 1 79 ? -16.131 -5.926 20.773 1.00 96.38 79 ALA A C 1
ATOM 595 O O . ALA A 1 79 ? -16.837 -5.731 21.767 1.00 96.38 79 ALA A O 1
ATOM 596 N N . LEU A 1 80 ? -16.430 -6.878 19.882 1.00 96.25 80 LEU A N 1
ATOM 597 C CA . LEU A 1 80 ? -17.632 -7.718 19.956 1.00 96.25 80 LEU A CA 1
ATOM 598 C C . LEU A 1 80 ? -17.390 -9.117 20.539 1.00 96.25 80 LEU A C 1
ATOM 600 O O . LEU A 1 80 ? -18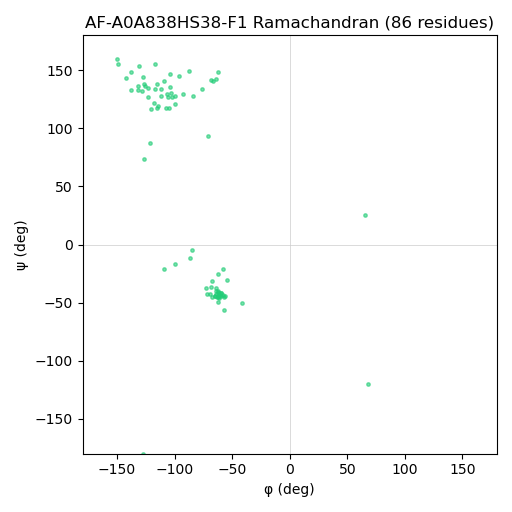.362 -9.793 20.886 1.00 96.25 80 LEU A O 1
ATOM 604 N N . GLY A 1 81 ? -16.139 -9.574 20.609 1.00 96.81 81 GLY A N 1
ATOM 605 C CA . GLY A 1 81 ? -15.772 -10.923 21.047 1.00 96.81 81 GLY A CA 1
ATOM 606 C C . GLY A 1 81 ? -16.268 -12.039 20.119 1.00 96.81 81 GLY A C 1
ATOM 607 O O . GLY A 1 81 ? -16.503 -13.159 20.576 1.00 96.81 81 GLY A O 1
ATOM 608 N N . ARG A 1 82 ? -16.492 -11.749 18.832 1.00 94.44 82 ARG A N 1
ATOM 609 C CA . ARG A 1 82 ? -16.937 -12.725 17.820 1.00 94.44 82 ARG A CA 1
ATOM 610 C C . ARG A 1 82 ? -16.412 -12.360 16.437 1.00 94.44 82 ARG A C 1
ATOM 612 O O . ARG A 1 82 ? -16.127 -11.196 16.195 1.00 94.44 82 ARG A O 1
ATOM 619 N N . HIS A 1 83 ? -16.382 -13.342 15.538 1.00 92.31 83 HIS A N 1
ATOM 620 C CA . HIS A 1 83 ? -15.981 -13.149 14.145 1.00 92.31 83 HIS A CA 1
ATOM 621 C C . HIS A 1 83 ? -16.939 -12.221 13.382 1.00 92.31 83 HIS A C 1
ATOM 623 O O . HIS A 1 83 ? -18.161 -12.288 13.576 1.00 92.31 83 HIS A O 1
ATOM 629 N N . VAL A 1 84 ? -16.385 -11.381 12.506 1.00 93.75 84 VAL A N 1
ATOM 630 C CA . VAL A 1 84 ? -17.120 -10.441 11.657 1.00 93.75 84 VAL A CA 1
ATOM 631 C C . VAL A 1 84 ? -16.528 -10.430 10.251 1.00 93.75 84 VAL A C 1
ATOM 633 O O . VAL A 1 84 ? -15.330 -10.252 10.070 1.00 93.75 84 VAL A O 1
ATOM 636 N N . GLU A 1 85 ? -17.398 -10.515 9.245 1.00 89.12 85 GLU A N 1
ATOM 637 C CA . GLU A 1 85 ? -17.034 -10.269 7.850 1.00 89.12 85 GLU A CA 1
ATOM 638 C C . GLU A 1 85 ? -17.603 -8.927 7.381 1.00 89.12 85 GLU A C 1
ATOM 640 O O . GLU A 1 85 ? -18.793 -8.641 7.539 1.00 89.12 85 GLU A O 1
ATOM 645 N N . LEU A 1 86 ? -16.742 -8.104 6.783 1.00 89.00 86 LEU A N 1
ATOM 646 C CA . LEU A 1 86 ? -17.124 -6.858 6.128 1.00 89.00 86 LEU A CA 1
ATOM 647 C C . LEU A 1 86 ? -17.113 -7.072 4.610 1.00 89.00 86 LEU A C 1
ATOM 649 O O . LEU A 1 86 ? -16.143 -7.591 4.058 1.00 89.00 86 LEU A O 1
ATOM 653 N N . ALA A 1 87 ? -18.192 -6.678 3.931 1.00 78.94 87 ALA A N 1
ATOM 654 C CA . ALA A 1 87 ? -18.258 -6.734 2.473 1.00 78.94 87 ALA A CA 1
ATOM 655 C C . ALA A 1 87 ? -17.299 -5.706 1.847 1.00 78.94 87 ALA A C 1
ATOM 657 O O . ALA A 1 87 ? -17.162 -4.594 2.363 1.00 78.94 87 ALA A O 1
ATOM 658 N N . ARG A 1 88 ? -16.651 -6.095 0.742 1.00 62.09 88 ARG A N 1
ATOM 659 C CA . ARG A 1 88 ? -15.793 -5.222 -0.070 1.00 62.09 88 ARG A CA 1
ATOM 660 C C . ARG A 1 88 ? -16.612 -4.309 -0.977 1.00 62.09 88 ARG A C 1
ATOM 662 O O . ARG A 1 88 ? -17.627 -4.796 -1.524 1.00 62.09 88 ARG A O 1
#

Secondary structure (DSSP, 8-state):
-------EEEEEEEE-SSEEEEEEEEEETTEEEEEEEEEE--TTS---HHHHHHHHHHHHHHHHHHHHHHHHHHHHHHHHTS------

Nearest PDB structures (foldseek):
  4wpy-assembly1_A-2  TM=9.356E-01  e=7.259E-07  Mycobacterium tuberculosis H37Rv
  4wsp-assembly1_A  TM=9.341E-01  e=2.436E-05  Mycobacterium tuberculosis H37Rv
  2fgg-assembly1_A  TM=9.112E-01  e=1.412E-04  Mycobacterium tuberculosis
  2wuq-assembly1_A  TM=4.894E-01  e=6.484E-01  Streptomyces cacaoi
  8chv-assembly1_B  TM=4.226E-01  e=2.972E+00  Homo sapiens

Mean predicted aligned error: 3.96 Å

pLDDT: mean 93.6, std 5.72, range [62.09, 98.75]

Foldseek 3Di:
DDDDDDKDWDWDWDDDQFKIKIKTWIDDPPDIQIFIFMDGDDPPDDRDRVVRVVRRRVRRVVVSVVVVQVVVQVVVCVVVVHGDHDDD

Radius of gyration: 16.83 Å; Cα contacts (8 Å, |Δi|>4): 133; chains: 1; bounding box: 35×32×48 Å